Protein AF-A0A2H6N4G2-F1 (afdb_monomer)

Radius of gyration: 32.12 Å; Cα contacts (8 Å, |Δi|>4): 106; chains: 1; bounding box: 73×38×95 Å

Secondary structure (DSSP, 8-state):
---------------PPP-------PPPTT-----HHHHHHHHHHHH--EEEEEEEEHHHHHHHHHHHHHHTT-SSPPPHHHHHHHHHHH-TT-EEEEEE-TTTTT-EEEEEEEE-

Solvent-accessible surface area (backbone atoms only — not comparable to full-atom values): 7457 Å² total; per-residue (Å²): 134,89,84,89,86,80,91,87,78,90,83,91,74,86,81,78,85,76,83,80,71,83,79,78,75,72,78,74,94,76,75,76,75,73,52,50,63,62,51,50,38,51,51,46,64,74,71,37,46,84,30,82,91,35,62,39,48,49,65,58,57,50,50,54,50,52,53,50,36,61,77,66,70,51,79,69,74,66,51,72,72,55,47,52,53,31,47,50,69,74,45,71,82,49,47,79,43,81,44,70,36,85,86,54,88,68,46,65,46,51,27,36,31,28,28,80

Structure (mmCIF, N/CA/C/O backbone):
data_AF-A0A2H6N4G2-F1
#
_entry.id   AF-A0A2H6N4G2-F1
#
loop_
_atom_site.group_PDB
_atom_site.id
_atom_site.type_symbol
_atom_site.label_atom_id
_atom_site.label_alt_id
_atom_site.label_comp_id
_atom_site.label_asym_id
_atom_site.label_entity_id
_atom_site.label_seq_id
_atom_site.pdbx_PDB_ins_code
_atom_site.Cartn_x
_atom_site.Cartn_y
_atom_site.Cartn_z
_atom_site.occupancy
_atom_site.B_iso_or_equiv
_atom_site.auth_seq_id
_atom_site.auth_comp_id
_atom_site.auth_asym_id
_atom_site.auth_atom_id
_atom_site.pdbx_PDB_model_num
ATOM 1 N N . PRO A 1 1 ? 63.166 10.841 -75.884 1.00 44.34 1 PRO A N 1
ATOM 2 C CA . PRO A 1 1 ? 63.626 9.524 -75.384 1.00 44.34 1 PRO A CA 1
ATOM 3 C C . PRO A 1 1 ? 62.623 8.957 -74.364 1.00 44.34 1 PRO A C 1
ATOM 5 O O . PRO A 1 1 ? 62.476 9.539 -73.302 1.00 44.34 1 PRO A O 1
ATOM 8 N N . GLN A 1 2 ? 61.873 7.937 -74.812 1.00 43.84 2 GLN A N 1
ATOM 9 C CA . GLN A 1 2 ? 61.383 6.713 -74.132 1.00 43.84 2 GLN A CA 1
ATOM 10 C C . GLN A 1 2 ? 61.096 6.774 -72.606 1.00 43.84 2 GLN A C 1
ATOM 12 O O . GLN A 1 2 ? 61.909 7.281 -71.854 1.00 43.84 2 GLN A O 1
ATOM 17 N N . ALA A 1 3 ? 60.020 6.219 -72.045 1.00 52.88 3 ALA A N 1
ATOM 18 C CA . ALA A 1 3 ? 59.122 5.167 -72.509 1.00 52.88 3 ALA A CA 1
ATOM 19 C C . ALA A 1 3 ? 57.755 5.255 -71.802 1.00 52.8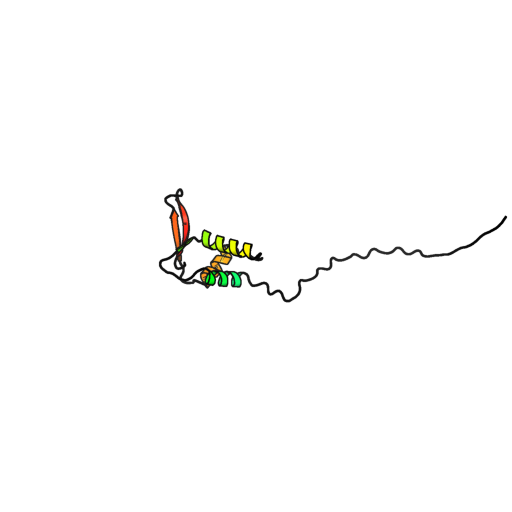8 3 ALA A C 1
ATOM 21 O O . ALA A 1 3 ? 57.609 5.852 -70.739 1.00 52.88 3 ALA A O 1
ATOM 22 N N . VAL A 1 4 ? 56.776 4.643 -72.459 1.00 62.41 4 VAL A N 1
ATOM 23 C CA . VAL A 1 4 ? 55.395 4.400 -72.033 1.00 62.41 4 VAL A CA 1
ATOM 24 C C . VAL A 1 4 ? 55.344 3.193 -71.096 1.00 62.41 4 VAL A C 1
ATOM 26 O O . VAL A 1 4 ? 56.184 2.321 -71.251 1.00 62.41 4 VAL A O 1
ATOM 29 N N . GLU A 1 5 ? 54.342 3.120 -70.219 1.00 53.16 5 GLU A N 1
ATOM 30 C CA . GLU A 1 5 ? 53.694 1.916 -69.647 1.00 53.16 5 GLU A CA 1
ATOM 31 C C . GLU A 1 5 ? 52.706 2.443 -68.578 1.00 53.16 5 GLU A C 1
ATOM 33 O O . GLU A 1 5 ? 53.028 3.380 -67.861 1.00 53.16 5 GLU A O 1
ATOM 38 N N . GLN A 1 6 ? 51.473 1.992 -68.379 1.00 45.28 6 GLN A N 1
ATOM 39 C CA . GLN A 1 6 ? 50.639 0.986 -69.012 1.00 45.28 6 GLN A CA 1
ATOM 40 C C . GLN A 1 6 ? 49.221 1.182 -68.440 1.00 45.28 6 GLN A C 1
ATOM 42 O O . GLN A 1 6 ? 49.038 1.626 -67.308 1.00 45.28 6 GLN A O 1
ATOM 47 N N . VAL A 1 7 ? 48.214 0.876 -69.251 1.00 48.59 7 VAL A N 1
ATOM 48 C CA . VAL A 1 7 ? 46.787 0.956 -68.923 1.00 48.59 7 VAL A CA 1
ATOM 49 C C . VAL A 1 7 ? 46.394 -0.069 -67.852 1.00 48.59 7 VAL A C 1
ATOM 51 O O . VAL A 1 7 ? 46.883 -1.196 -67.863 1.00 48.59 7 VAL A O 1
ATOM 54 N N . SER A 1 8 ? 45.439 0.270 -66.986 1.00 38.69 8 SER A N 1
ATOM 55 C CA . SER A 1 8 ? 44.487 -0.709 -66.454 1.00 38.69 8 SER A CA 1
ATOM 56 C C . SER A 1 8 ? 43.169 -0.030 -66.113 1.00 38.69 8 SER A C 1
ATOM 58 O O . SER A 1 8 ? 43.091 1.108 -65.662 1.00 38.69 8 SER A O 1
ATOM 60 N N . SER A 1 9 ? 42.132 -0.754 -66.469 1.00 41.75 9 SER A N 1
ATOM 61 C CA . SER A 1 9 ? 40.825 -0.311 -66.895 1.00 41.75 9 SER A CA 1
ATOM 62 C C . SER A 1 9 ? 39.761 -0.584 -65.836 1.00 41.75 9 SER A C 1
ATOM 64 O O . SER A 1 9 ? 39.836 -1.580 -65.132 1.00 41.75 9 SER A O 1
ATOM 66 N N . GLN A 1 10 ? 38.713 0.246 -65.870 1.00 44.78 10 GLN A N 1
ATOM 67 C CA . GLN A 1 10 ? 37.311 -0.143 -65.680 1.00 44.78 10 GLN A CA 1
ATOM 68 C C . GLN A 1 10 ? 36.855 -0.593 -64.278 1.00 44.78 10 GLN A C 1
ATOM 70 O O . GLN A 1 10 ? 37.234 -1.633 -63.760 1.00 44.78 10 GLN A O 1
ATOM 75 N N . GLY A 1 11 ? 35.893 0.155 -63.729 1.00 41.78 11 GLY A N 1
ATOM 76 C CA . GLY A 1 11 ? 35.117 -0.278 -62.568 1.00 41.78 11 GLY A CA 1
ATOM 77 C C . GLY A 1 11 ? 34.181 0.797 -62.028 1.00 41.78 11 GLY A C 1
ATOM 78 O O . GLY A 1 11 ? 34.328 1.231 -60.894 1.00 41.78 11 GLY A O 1
ATOM 79 N N . HIS A 1 12 ? 33.234 1.261 -62.845 1.00 44.03 12 HIS A N 1
ATOM 80 C CA . HIS A 1 12 ? 32.133 2.101 -62.376 1.00 44.03 12 HIS A CA 1
ATOM 81 C C . HIS A 1 12 ? 31.083 1.197 -61.709 1.00 44.03 12 HIS A C 1
ATOM 83 O O . HIS A 1 12 ? 30.502 0.350 -62.384 1.00 44.03 12 HIS A O 1
ATOM 89 N N . ALA A 1 13 ? 30.817 1.388 -60.416 1.00 47.75 13 ALA A N 1
ATOM 90 C CA . ALA A 1 13 ? 29.545 1.024 -59.790 1.00 47.75 13 ALA A CA 1
ATOM 91 C C . ALA A 1 13 ? 29.326 1.885 -58.529 1.00 47.75 13 ALA A C 1
ATOM 93 O O . ALA A 1 13 ? 30.172 1.865 -57.633 1.00 47.75 13 ALA A O 1
ATOM 94 N N . PRO A 1 14 ? 28.224 2.649 -58.426 1.00 45.75 14 PRO A N 1
ATOM 95 C CA . PRO A 1 14 ? 27.869 3.332 -57.190 1.00 45.75 14 PRO A CA 1
ATOM 96 C C . PRO A 1 14 ? 27.327 2.308 -56.185 1.00 45.75 14 PRO A C 1
ATOM 98 O O . PRO A 1 14 ? 26.324 1.640 -56.434 1.00 45.75 14 PRO A O 1
ATOM 101 N N . ALA A 1 15 ? 27.991 2.176 -55.038 1.00 49.22 15 ALA A N 1
ATOM 102 C CA . ALA A 1 15 ? 27.479 1.395 -53.921 1.00 49.22 15 ALA A CA 1
ATOM 103 C C . ALA A 1 15 ? 26.302 2.146 -53.276 1.00 49.22 15 ALA A C 1
ATOM 105 O O . ALA A 1 15 ? 26.471 3.197 -52.660 1.00 49.22 15 ALA A O 1
ATOM 106 N N . THR A 1 16 ? 25.097 1.606 -53.431 1.00 51.84 16 THR A N 1
ATOM 107 C CA . THR A 1 16 ? 23.901 2.000 -52.677 1.00 51.84 16 THR A CA 1
ATOM 108 C C . THR A 1 16 ? 24.134 1.852 -51.168 1.00 51.84 16 THR A C 1
ATOM 110 O O . THR A 1 16 ? 24.548 0.775 -50.732 1.00 51.84 16 THR A O 1
ATOM 113 N N . PRO A 1 17 ? 23.824 2.866 -50.338 1.00 50.41 17 PRO A N 1
ATOM 114 C CA . PRO A 1 17 ? 23.825 2.706 -48.891 1.00 50.41 17 PRO A CA 1
ATOM 115 C C . PRO A 1 17 ? 22.608 1.873 -48.465 1.00 50.41 17 PRO A C 1
ATOM 117 O O . PRO A 1 17 ? 21.461 2.262 -48.678 1.00 50.41 17 PRO A O 1
ATOM 120 N N . ALA A 1 18 ? 22.852 0.709 -47.865 1.00 59.75 18 ALA A N 1
ATOM 121 C CA . ALA A 1 18 ? 21.802 -0.085 -47.238 1.00 59.75 18 ALA A CA 1
ATOM 122 C C . ALA A 1 18 ? 21.315 0.610 -45.948 1.00 59.75 18 ALA A C 1
ATOM 124 O O . ALA A 1 18 ? 22.147 1.011 -45.126 1.00 59.75 18 ALA A O 1
ATOM 125 N N . PRO A 1 19 ? 19.996 0.732 -45.712 1.00 52.94 19 PRO A N 1
ATOM 126 C CA . PRO A 1 19 ? 19.482 1.224 -44.443 1.00 52.94 19 PRO A CA 1
ATOM 127 C C . PRO A 1 19 ? 19.734 0.168 -43.362 1.00 52.94 19 PRO A C 1
ATOM 129 O O . PRO A 1 19 ? 19.144 -0.911 -43.363 1.00 52.94 19 PRO A O 1
ATOM 132 N N . ARG A 1 20 ? 20.631 0.473 -42.420 1.00 59.84 20 ARG A N 1
ATOM 133 C CA . ARG A 1 20 ? 20.774 -0.301 -41.183 1.00 59.84 20 ARG A CA 1
ATOM 134 C C . ARG A 1 20 ? 19.533 -0.057 -40.327 1.00 59.84 20 ARG A C 1
ATOM 136 O O . ARG A 1 20 ? 19.457 0.939 -39.615 1.00 59.84 20 ARG A O 1
ATOM 143 N N . ALA A 1 21 ? 18.553 -0.950 -40.426 1.00 54.59 21 ALA A N 1
ATOM 144 C CA . ALA A 1 21 ? 17.455 -1.003 -39.472 1.00 54.59 21 ALA A CA 1
ATOM 145 C C . ALA A 1 21 ? 18.031 -1.228 -38.058 1.00 54.59 21 ALA A C 1
ATOM 147 O O . ALA A 1 21 ? 18.933 -2.061 -37.905 1.00 54.59 21 ALA A O 1
ATOM 148 N N . PRO A 1 22 ? 17.557 -0.510 -37.025 1.00 51.03 22 PRO A N 1
ATOM 149 C CA . PRO A 1 22 ? 17.980 -0.768 -35.660 1.00 51.03 22 PRO A CA 1
ATOM 150 C C . PRO A 1 22 ? 17.531 -2.182 -35.284 1.00 51.03 22 PRO A C 1
ATOM 152 O O . PRO A 1 22 ? 16.340 -2.491 -35.262 1.00 51.03 22 PRO A O 1
ATOM 155 N N . GLN A 1 23 ? 18.501 -3.061 -35.039 1.00 53.41 23 GLN A N 1
ATOM 156 C CA . GLN A 1 23 ? 18.253 -4.408 -34.548 1.00 53.41 23 GLN A CA 1
ATOM 157 C C . GLN A 1 23 ? 17.735 -4.283 -33.114 1.00 53.41 23 GLN A C 1
ATOM 159 O O . GLN A 1 23 ? 18.507 -4.139 -32.169 1.00 53.41 23 GLN A O 1
ATOM 164 N N . HIS A 1 24 ? 16.413 -4.271 -32.963 1.00 51.38 24 HIS A N 1
ATOM 165 C CA . HIS A 1 24 ? 15.753 -4.356 -31.671 1.00 51.38 24 HIS A CA 1
ATOM 166 C C . HIS A 1 24 ? 15.978 -5.775 -31.141 1.00 51.38 24 HIS A C 1
ATOM 168 O O . HIS A 1 24 ? 15.254 -6.710 -31.478 1.00 51.38 24 HIS A O 1
ATOM 174 N N . VAL A 1 25 ? 17.060 -5.955 -30.384 1.00 56.59 25 VAL 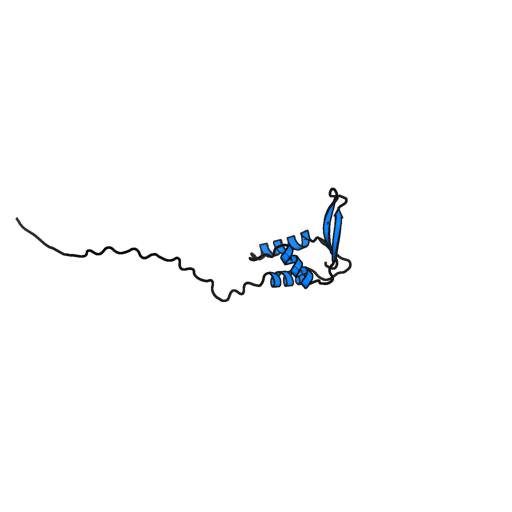A N 1
ATOM 175 C CA . VAL A 1 25 ? 17.304 -7.164 -29.598 1.00 56.59 25 VAL A CA 1
ATOM 176 C C . VAL A 1 25 ? 16.175 -7.280 -28.579 1.00 56.59 25 VAL A C 1
ATOM 178 O O . VAL A 1 25 ? 16.155 -6.576 -27.574 1.00 56.59 25 VAL A O 1
ATOM 181 N N . ALA A 1 26 ? 15.191 -8.129 -28.877 1.00 58.53 26 ALA A N 1
ATOM 182 C CA . ALA A 1 26 ? 14.173 -8.505 -27.910 1.00 58.53 26 ALA A CA 1
ATOM 183 C C . ALA A 1 26 ? 14.875 -9.104 -26.675 1.00 58.53 26 ALA A C 1
ATOM 185 O O . ALA A 1 26 ? 15.789 -9.920 -26.843 1.00 58.53 26 ALA A O 1
ATOM 186 N N . PRO A 1 27 ? 14.506 -8.693 -25.448 1.00 51.78 27 PRO A N 1
ATOM 187 C CA . PRO A 1 27 ? 15.127 -9.223 -24.243 1.00 51.78 27 PRO A CA 1
ATOM 188 C C . PRO A 1 27 ? 14.924 -10.749 -24.160 1.00 51.78 27 PRO A C 1
ATOM 190 O O . PRO A 1 27 ? 13.895 -11.259 -24.614 1.00 51.78 27 PRO A O 1
ATOM 193 N N . PRO A 1 28 ? 15.905 -11.497 -23.621 1.00 52.50 28 PRO A N 1
ATOM 194 C CA . PRO A 1 28 ? 15.878 -12.955 -23.600 1.00 52.50 28 PRO A CA 1
ATOM 195 C C . PRO A 1 28 ? 14.641 -13.489 -22.852 1.00 52.50 28 PRO A C 1
ATOM 197 O O . PRO A 1 28 ? 14.311 -12.985 -21.774 1.00 52.50 28 PRO A O 1
ATOM 200 N N . PRO A 1 29 ? 13.966 -14.527 -23.380 1.00 56.62 29 PRO A N 1
ATOM 201 C CA . PRO A 1 29 ? 12.811 -15.128 -22.730 1.00 56.62 29 PRO A CA 1
ATOM 202 C C . PRO A 1 29 ? 13.303 -15.927 -21.520 1.00 56.62 29 PRO A C 1
ATOM 204 O O . PRO A 1 29 ? 13.881 -17.001 -21.666 1.00 56.62 29 PRO A O 1
ATOM 207 N N . GLY A 1 30 ? 13.130 -15.383 -20.316 1.00 52.66 30 GLY A N 1
ATOM 208 C CA . GLY A 1 30 ? 13.542 -16.075 -19.092 1.00 52.66 30 GLY A CA 1
ATOM 209 C C . GLY A 1 30 ? 13.719 -15.204 -17.857 1.00 52.66 30 GLY A C 1
ATOM 210 O O . GLY A 1 30 ? 13.756 -15.749 -16.755 1.00 52.66 30 GLY A O 1
ATOM 211 N N . ILE A 1 31 ? 13.774 -13.872 -17.986 1.00 52.44 31 ILE A N 1
ATOM 212 C CA . ILE A 1 31 ? 13.613 -13.019 -16.809 1.00 52.44 31 ILE A CA 1
ATOM 213 C C . ILE A 1 31 ? 12.122 -13.015 -16.480 1.00 52.44 31 ILE A C 1
ATOM 215 O O . ILE A 1 31 ? 11.311 -12.349 -17.116 1.00 52.44 31 ILE A O 1
ATOM 219 N N . VAL A 1 32 ? 11.723 -13.880 -15.550 1.00 55.72 32 VAL A N 1
ATOM 220 C CA . VAL A 1 32 ? 10.418 -13.748 -14.912 1.00 55.72 32 VAL A CA 1
ATOM 221 C C . VAL A 1 32 ? 10.448 -12.404 -14.203 1.00 55.72 32 VAL A C 1
ATOM 223 O O . VAL A 1 32 ? 10.994 -12.280 -13.107 1.00 55.72 32 VAL A O 1
ATOM 226 N N . GLU A 1 33 ? 9.930 -11.372 -14.869 1.00 64.56 33 GLU A N 1
ATOM 227 C CA . GLU A 1 33 ? 9.559 -10.131 -14.213 1.00 64.56 33 GLU A CA 1
ATOM 228 C C . GLU A 1 33 ? 8.637 -10.543 -13.071 1.00 64.56 33 GLU A C 1
ATOM 230 O O . GLU A 1 33 ? 7.517 -11.008 -13.281 1.00 64.56 33 GLU A O 1
ATOM 235 N N . ILE A 1 34 ? 9.170 -10.513 -11.849 1.00 71.12 34 ILE A N 1
ATOM 236 C CA . ILE A 1 34 ? 8.386 -10.826 -10.663 1.00 71.12 34 ILE A CA 1
ATOM 237 C C . ILE A 1 34 ? 7.210 -9.867 -10.705 1.00 71.12 34 ILE A C 1
ATOM 239 O O . ILE A 1 34 ? 7.425 -8.656 -10.680 1.00 71.12 34 ILE A O 1
ATOM 243 N N . ASP A 1 35 ? 5.998 -10.408 -10.756 1.00 88.44 35 ASP A N 1
ATOM 244 C CA . ASP A 1 35 ? 4.791 -9.602 -10.730 1.00 88.44 35 ASP A CA 1
ATOM 245 C C . ASP A 1 35 ? 4.826 -8.651 -9.523 1.00 88.44 35 ASP A C 1
ATOM 247 O O . ASP A 1 35 ? 5.085 -9.053 -8.381 1.00 88.44 35 ASP A O 1
ATOM 251 N N . SER A 1 36 ? 4.637 -7.362 -9.788 1.00 91.94 36 SER A N 1
ATOM 252 C CA . SER A 1 36 ? 4.780 -6.327 -8.769 1.00 91.94 36 SER A CA 1
ATOM 253 C C . SER A 1 36 ? 3.748 -6.454 -7.656 1.00 91.94 36 SER A C 1
ATOM 255 O O . SER A 1 36 ? 4.073 -6.149 -6.505 1.00 91.94 36 SER A O 1
ATOM 257 N N . GLU A 1 37 ? 2.551 -6.963 -7.965 1.00 94.19 37 GLU A N 1
ATOM 258 C CA . GLU A 1 37 ? 1.519 -7.268 -6.969 1.00 94.19 37 GLU A CA 1
ATOM 259 C C . GLU A 1 37 ? 1.948 -8.445 -6.082 1.00 94.19 37 GLU A C 1
ATOM 261 O O . GLU A 1 37 ? 1.920 -8.319 -4.855 1.00 94.19 37 GLU A O 1
ATOM 266 N N . LYS A 1 38 ? 2.461 -9.542 -6.653 1.00 94.12 38 LYS A N 1
ATOM 267 C CA . LYS A 1 38 ? 3.017 -10.673 -5.888 1.00 94.12 38 LYS A CA 1
ATOM 268 C C . LYS A 1 38 ? 4.176 -10.265 -4.991 1.00 94.12 38 LYS A C 1
ATOM 270 O O . LYS A 1 38 ? 4.272 -10.763 -3.868 1.00 94.12 38 LYS A O 1
ATOM 275 N N . PHE A 1 39 ? 5.061 -9.390 -5.463 1.00 95.19 39 PHE A N 1
ATOM 276 C CA . PHE A 1 39 ? 6.137 -8.865 -4.626 1.00 95.19 39 PHE A CA 1
ATOM 277 C C . PHE A 1 39 ? 5.580 -8.050 -3.456 1.00 95.19 39 PHE A C 1
ATOM 279 O O . PHE A 1 39 ? 5.931 -8.322 -2.312 1.00 95.19 39 PHE A O 1
ATOM 286 N N . ALA A 1 40 ? 4.686 -7.092 -3.720 1.00 96.75 40 ALA A N 1
ATOM 287 C CA . ALA A 1 40 ? 4.110 -6.252 -2.671 1.00 96.75 40 ALA A CA 1
ATOM 288 C C . ALA A 1 40 ? 3.327 -7.074 -1.633 1.00 96.75 40 ALA A C 1
ATOM 290 O O . ALA A 1 40 ? 3.458 -6.838 -0.435 1.00 96.75 40 ALA A O 1
ATOM 291 N N . CYS A 1 41 ? 2.572 -8.082 -2.077 1.00 97.00 41 CYS A N 1
ATOM 292 C CA . CYS A 1 41 ? 1.860 -9.020 -1.209 1.00 97.00 41 CYS A CA 1
ATOM 293 C C . CYS A 1 41 ? 2.802 -9.793 -0.273 1.00 97.00 41 CYS A C 1
ATOM 295 O O . CYS A 1 41 ? 2.527 -9.934 0.919 1.00 97.00 41 CYS A O 1
ATOM 297 N N . GLN A 1 42 ? 3.920 -10.296 -0.799 1.00 96.00 42 GLN A N 1
ATOM 298 C CA . GLN A 1 42 ? 4.915 -11.000 0.014 1.00 96.00 42 GLN A CA 1
ATOM 299 C C . GLN A 1 42 ? 5.632 -10.049 0.970 1.00 96.00 42 GLN A C 1
ATOM 301 O O . GLN A 1 42 ? 5.801 -10.374 2.141 1.00 96.00 42 GLN A O 1
ATOM 306 N N . TRP A 1 43 ? 5.998 -8.859 0.492 1.00 97.12 43 TRP A N 1
ATOM 307 C CA . TRP A 1 43 ? 6.639 -7.838 1.314 1.00 97.12 43 TRP A CA 1
ATOM 308 C C . TRP A 1 43 ? 5.762 -7.449 2.511 1.00 97.12 43 TRP A C 1
ATOM 310 O O . TRP A 1 43 ? 6.265 -7.400 3.629 1.00 97.12 43 TRP A O 1
ATOM 320 N N . LEU A 1 44 ? 4.454 -7.266 2.291 1.00 97.75 44 LEU A N 1
ATOM 321 C CA . LEU A 1 44 ? 3.473 -6.964 3.336 1.00 97.75 44 LEU A CA 1
ATOM 322 C C . LEU A 1 44 ? 3.394 -8.053 4.411 1.00 97.75 44 LEU A C 1
ATOM 324 O O . LEU A 1 44 ? 3.456 -7.722 5.587 1.00 97.75 44 LEU A O 1
ATOM 328 N N . ASN A 1 45 ? 3.301 -9.329 4.021 1.00 96.38 45 ASN A N 1
ATOM 329 C CA . ASN A 1 45 ? 3.300 -10.449 4.976 1.00 96.38 45 ASN A CA 1
ATOM 330 C C . ASN A 1 45 ? 4.612 -10.573 5.758 1.00 96.38 45 ASN A C 1
ATOM 332 O O . ASN A 1 45 ? 4.617 -11.086 6.869 1.00 96.38 45 ASN A O 1
ATOM 336 N N . ALA A 1 46 ? 5.733 -10.176 5.153 1.00 97.00 46 ALA A N 1
ATOM 337 C CA . ALA A 1 46 ? 7.041 -10.262 5.790 1.00 97.00 46 ALA A CA 1
ATOM 338 C C . ALA A 1 46 ? 7.320 -9.091 6.745 1.00 97.00 46 ALA A C 1
ATOM 340 O O . ALA A 1 46 ? 8.110 -9.252 7.669 1.00 97.00 46 ALA A O 1
ATOM 341 N N . HIS A 1 47 ? 6.717 -7.921 6.501 1.00 96.38 47 HIS A N 1
ATOM 342 C CA . HIS A 1 47 ? 6.941 -6.710 7.301 1.00 96.38 47 HIS A CA 1
ATOM 343 C C . HIS A 1 47 ? 5.878 -6.474 8.364 1.00 96.38 47 HIS A C 1
ATOM 345 O O . HIS A 1 47 ? 6.183 -5.831 9.361 1.00 96.38 47 HIS A O 1
ATOM 351 N N . PHE A 1 48 ? 4.659 -6.964 8.150 1.00 96.50 48 PHE A N 1
ATOM 352 C CA . PHE A 1 48 ? 3.539 -6.727 9.047 1.00 96.50 48 PHE A CA 1
ATOM 353 C C . PHE A 1 48 ? 2.860 -8.031 9.431 1.00 96.50 48 PHE A C 1
ATOM 355 O O . PHE A 1 48 ? 2.797 -8.986 8.654 1.00 96.50 48 PHE A O 1
ATOM 362 N N . GLU A 1 49 ? 2.271 -8.033 10.615 1.00 95.19 49 GLU A N 1
ATOM 363 C CA . GLU A 1 49 ? 1.437 -9.125 11.111 1.00 95.19 49 GLU A CA 1
ATOM 364 C C . GLU A 1 49 ? 0.096 -8.593 11.628 1.00 95.19 49 GLU A C 1
ATOM 366 O O . GLU A 1 49 ? -0.052 -7.409 11.936 1.00 95.19 49 GLU A O 1
ATOM 371 N N . VAL A 1 50 ? -0.907 -9.470 11.726 1.00 93.94 50 VAL A N 1
ATOM 372 C CA . VAL A 1 50 ? -2.234 -9.089 12.230 1.00 93.94 50 VAL A CA 1
ATOM 373 C C . VAL A 1 50 ? -2.160 -8.819 13.730 1.00 93.94 50 VAL A C 1
ATOM 375 O O . VAL A 1 50 ? -1.802 -9.697 14.514 1.00 93.94 50 VAL A O 1
ATOM 378 N N . ASN A 1 51 ? -2.561 -7.618 14.140 1.00 93.25 51 ASN A N 1
ATOM 379 C CA . ASN A 1 51 ? -2.670 -7.249 15.546 1.00 93.25 51 ASN A CA 1
ATOM 380 C C . ASN A 1 51 ? -3.795 -6.229 15.762 1.00 93.25 51 ASN A C 1
ATOM 382 O O . ASN A 1 51 ? -3.698 -5.085 15.323 1.00 93.25 51 ASN A O 1
ATOM 386 N N . SER A 1 52 ? -4.857 -6.651 16.450 1.00 88.50 52 SER A N 1
ATOM 387 C CA . SER A 1 52 ? -6.086 -5.867 16.641 1.00 88.50 52 SER A CA 1
ATOM 388 C C . SER A 1 52 ? -5.904 -4.600 17.478 1.00 88.50 52 SER A C 1
ATOM 390 O O . SER A 1 52 ? -6.668 -3.652 17.313 1.00 88.50 52 SER A O 1
ATOM 392 N N . ASP A 1 53 ? -4.901 -4.574 18.354 1.00 90.69 53 ASP A N 1
ATOM 393 C CA . ASP A 1 53 ? -4.645 -3.468 19.280 1.00 90.69 53 ASP A CA 1
ATOM 394 C C . ASP A 1 53 ? -3.683 -2.423 18.695 1.00 90.69 53 ASP A C 1
ATOM 396 O O . ASP A 1 53 ? -3.541 -1.323 19.232 1.00 90.69 53 ASP A O 1
ATOM 400 N N . CYS A 1 54 ? -3.030 -2.749 17.576 1.00 94.12 54 CYS A N 1
ATOM 401 C CA . CYS A 1 54 ? -2.042 -1.898 16.931 1.00 94.12 54 CYS A CA 1
ATOM 402 C C . CYS A 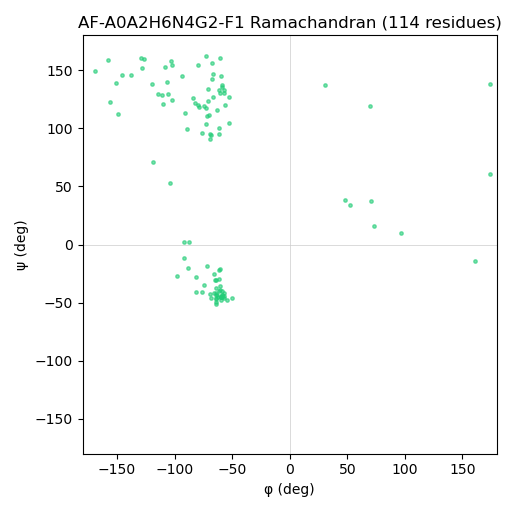1 54 ? -2.597 -1.188 15.693 1.00 94.12 54 CYS A C 1
ATOM 404 O O . CYS A 1 54 ? -3.576 -1.597 15.054 1.00 94.12 54 CYS A O 1
ATOM 406 N N . SER A 1 55 ? -1.934 -0.087 15.341 1.00 94.38 55 SER A N 1
ATOM 407 C CA . SER A 1 55 ? -2.171 0.600 14.079 1.00 94.38 55 SER A CA 1
ATOM 408 C C . SER A 1 55 ? -0.885 1.198 13.534 1.00 94.38 55 SER A C 1
ATOM 410 O O . SER A 1 55 ? -0.065 1.700 14.302 1.00 94.38 55 SER A O 1
ATOM 412 N N . VAL A 1 56 ? -0.752 1.205 12.213 1.00 95.19 56 VAL A N 1
ATOM 413 C CA . VAL A 1 56 ? 0.402 1.769 11.506 1.00 95.19 56 VAL A CA 1
ATOM 414 C C . VAL A 1 56 ? -0.070 2.889 10.589 1.00 95.19 56 VAL A C 1
ATOM 416 O O . VAL A 1 56 ? -1.102 2.768 9.926 1.00 95.19 56 VAL A O 1
ATOM 419 N N . SER A 1 57 ? 0.670 3.997 10.526 1.00 94.88 57 SER A N 1
ATOM 420 C CA . SER A 1 57 ? 0.352 5.080 9.593 1.00 94.88 57 SER A CA 1
ATOM 421 C C . SER A 1 57 ? 0.430 4.582 8.152 1.00 94.88 57 SER A C 1
ATOM 423 O O . SER A 1 57 ? 1.401 3.955 7.726 1.00 94.88 57 SER A O 1
ATOM 425 N N . ARG A 1 58 ? -0.600 4.911 7.372 1.00 94.25 58 ARG A N 1
ATOM 426 C CA . ARG A 1 58 ? -0.679 4.594 5.948 1.00 94.25 58 ARG A CA 1
ATOM 427 C C . ARG A 1 58 ? 0.520 5.179 5.191 1.00 94.25 58 ARG A C 1
ATOM 429 O O . ARG A 1 58 ? 1.084 4.510 4.334 1.00 94.25 58 ARG A O 1
ATOM 436 N N . ALA A 1 59 ? 0.912 6.412 5.517 1.00 94.50 59 ALA A N 1
ATOM 437 C CA . ALA A 1 59 ? 2.048 7.071 4.877 1.00 94.50 59 ALA A CA 1
ATOM 438 C C . ALA A 1 59 ? 3.362 6.331 5.168 1.00 94.50 59 ALA A C 1
ATOM 440 O O . ALA A 1 59 ? 4.067 5.980 4.228 1.00 94.50 59 ALA A O 1
ATOM 441 N N . GLU A 1 60 ? 3.624 6.017 6.438 1.00 95.19 60 GLU A N 1
ATOM 442 C CA . GLU A 1 60 ? 4.837 5.308 6.870 1.00 95.19 60 GLU A CA 1
ATOM 443 C C . GLU A 1 60 ? 4.954 3.935 6.211 1.00 95.19 60 GLU A C 1
ATOM 445 O O . GLU A 1 60 ? 5.990 3.594 5.646 1.00 95.19 60 GLU A O 1
ATOM 450 N N . MET A 1 61 ? 3.856 3.178 6.184 1.00 96.69 61 MET A N 1
ATOM 451 C CA . MET A 1 61 ? 3.825 1.857 5.561 1.00 96.69 61 MET A CA 1
ATOM 452 C C . MET A 1 61 ? 4.231 1.896 4.080 1.00 96.69 61 MET A C 1
ATOM 454 O O . MET A 1 61 ? 5.007 1.057 3.621 1.00 96.69 61 MET A O 1
ATOM 458 N N . TYR A 1 62 ? 3.718 2.865 3.317 1.00 97.69 62 TYR A N 1
ATOM 459 C CA . TYR A 1 62 ? 4.075 2.990 1.903 1.00 97.69 62 TYR A CA 1
ATOM 460 C C . TYR A 1 62 ? 5.483 3.561 1.709 1.00 97.69 62 TYR A C 1
ATOM 462 O O . TYR A 1 62 ? 6.186 3.122 0.800 1.00 97.69 62 TYR A O 1
ATOM 470 N N . SER A 1 63 ? 5.932 4.473 2.571 1.00 97.56 63 SER A N 1
ATOM 471 C CA . SER A 1 63 ? 7.315 4.965 2.569 1.00 97.56 63 SER A CA 1
ATOM 472 C C . SER A 1 63 ? 8.326 3.832 2.775 1.00 97.56 63 SER A C 1
ATOM 474 O O . SER A 1 63 ? 9.293 3.739 2.018 1.00 97.56 63 SER A O 1
ATOM 476 N N . GLU A 1 64 ? 8.071 2.913 3.709 1.00 97.62 64 GLU A N 1
ATOM 477 C CA . GLU A 1 64 ? 8.931 1.743 3.938 1.00 97.62 64 GLU A CA 1
ATOM 478 C C . GLU A 1 64 ? 8.961 0.788 2.733 1.00 97.62 64 GLU A C 1
ATOM 480 O O . GLU A 1 64 ? 10.021 0.270 2.352 1.00 97.62 64 GLU A O 1
ATOM 485 N N . TYR A 1 65 ? 7.825 0.618 2.051 1.00 97.81 65 TYR A N 1
ATOM 486 C CA . TYR A 1 65 ? 7.767 -0.127 0.793 1.00 97.81 65 TYR A CA 1
ATOM 487 C C . TYR A 1 65 ? 8.622 0.530 -0.304 1.00 97.81 65 TYR A C 1
ATOM 489 O O . TYR A 1 65 ? 9.401 -0.156 -0.975 1.00 97.81 65 TYR A O 1
ATOM 497 N N . LEU A 1 66 ? 8.537 1.857 -0.468 1.00 97.25 66 LEU A N 1
ATOM 498 C CA . LEU A 1 66 ? 9.355 2.603 -1.434 1.00 97.25 66 LEU A CA 1
ATOM 499 C C . LEU A 1 66 ? 10.851 2.526 -1.104 1.00 97.25 66 LEU A C 1
ATOM 501 O O . LEU A 1 66 ? 11.676 2.328 -2.004 1.00 97.25 66 LEU A O 1
ATOM 505 N N . SER A 1 67 ? 11.196 2.633 0.180 1.00 98.06 67 SER A N 1
ATOM 506 C CA . SER A 1 67 ? 12.563 2.480 0.687 1.00 98.06 67 SER A CA 1
ATOM 507 C C . SER A 1 67 ? 13.120 1.099 0.338 1.00 98.0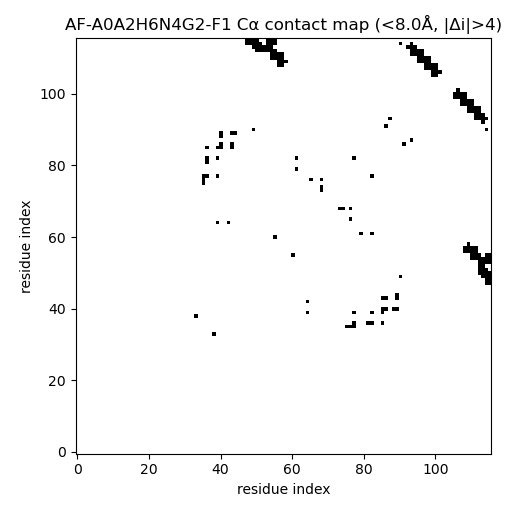6 67 SER A C 1
ATOM 509 O O . SER A 1 67 ? 14.219 0.984 -0.213 1.00 98.06 67 SER A O 1
ATOM 511 N N . THR A 1 68 ? 12.329 0.042 0.542 1.00 97.25 68 THR A N 1
ATOM 512 C CA . THR A 1 68 ? 12.716 -1.323 0.163 1.00 97.25 68 THR A CA 1
ATOM 513 C C . THR A 1 68 ? 12.887 -1.476 -1.349 1.00 97.25 68 THR A C 1
ATOM 51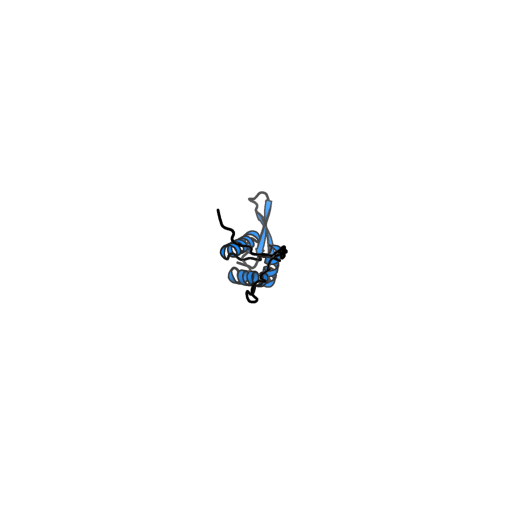5 O O . THR A 1 68 ? 13.894 -2.027 -1.797 1.00 97.25 68 THR A O 1
ATOM 518 N N . CYS A 1 69 ? 11.953 -0.963 -2.156 1.00 95.81 69 CYS A N 1
ATOM 519 C CA . CYS A 1 69 ? 12.061 -1.032 -3.617 1.00 95.81 69 CYS A CA 1
ATOM 520 C C . CYS A 1 69 ? 13.317 -0.320 -4.136 1.00 95.81 69 CYS A C 1
ATOM 522 O O . CYS A 1 69 ? 13.988 -0.836 -5.031 1.00 95.81 69 CYS A O 1
ATOM 524 N N . SER A 1 70 ? 13.663 0.822 -3.536 1.00 96.50 70 SER A N 1
ATOM 525 C CA . SER A 1 70 ? 14.875 1.578 -3.865 1.00 96.50 70 SER A CA 1
ATOM 526 C C . SER A 1 70 ? 16.141 0.784 -3.534 1.00 96.50 70 SER A C 1
ATOM 528 O O . SER A 1 70 ? 17.023 0.663 -4.381 1.00 96.50 70 SER A O 1
ATOM 530 N N . LYS A 1 71 ? 16.210 0.175 -2.339 1.00 96.31 71 LYS A N 1
ATOM 531 C CA . LYS A 1 71 ? 17.347 -0.668 -1.914 1.00 96.31 71 LYS A CA 1
ATOM 532 C C . LYS A 1 71 ? 17.563 -1.874 -2.830 1.00 96.31 71 LYS A C 1
ATOM 534 O O . LYS A 1 71 ? 18.700 -2.263 -3.068 1.00 96.31 71 LYS A O 1
ATOM 539 N N . LEU A 1 72 ? 16.483 -2.456 -3.347 1.00 93.19 72 LEU A N 1
ATOM 540 C CA . LEU A 1 72 ? 16.530 -3.618 -4.238 1.00 93.19 72 LEU A CA 1
ATOM 541 C C . LEU A 1 72 ? 16.687 -3.247 -5.723 1.00 93.19 72 LEU A C 1
ATOM 543 O O . LEU A 1 72 ? 16.659 -4.146 -6.562 1.00 93.19 72 LEU A O 1
ATOM 547 N N . ALA A 1 73 ? 16.810 -1.953 -6.056 1.00 92.62 73 ALA A N 1
ATOM 548 C CA . ALA A 1 73 ? 16.807 -1.441 -7.431 1.00 92.62 73 ALA A CA 1
ATOM 549 C C . ALA A 1 73 ? 15.645 -2.010 -8.273 1.00 92.62 73 ALA A C 1
ATOM 551 O O . ALA A 1 73 ? 15.793 -2.347 -9.450 1.00 92.62 73 ALA A O 1
ATOM 552 N N . ARG A 1 74 ? 14.474 -2.165 -7.643 1.00 90.00 74 ARG A N 1
ATOM 553 C CA . ARG A 1 74 ? 13.339 -2.871 -8.233 1.00 90.00 74 ARG A CA 1
ATOM 554 C C . ARG A 1 74 ? 12.548 -1.954 -9.169 1.00 90.00 74 ARG A C 1
ATOM 556 O O . ARG A 1 74 ? 12.008 -0.936 -8.743 1.00 90.00 74 ARG A O 1
ATOM 563 N N . GLY A 1 75 ? 12.424 -2.362 -10.433 1.00 87.19 75 GLY A N 1
ATOM 564 C CA . GLY A 1 75 ? 11.492 -1.764 -11.393 1.00 87.19 75 GLY A CA 1
ATOM 565 C C . GLY A 1 75 ? 10.030 -2.140 -11.116 1.00 87.19 75 GLY A C 1
ATOM 566 O O . GLY A 1 75 ? 9.744 -3.098 -10.399 1.00 87.19 75 GLY A O 1
ATOM 567 N N . GLY A 1 76 ? 9.088 -1.383 -11.686 1.00 90.12 76 GLY A N 1
ATOM 568 C CA . GLY A 1 76 ? 7.655 -1.696 -11.591 1.00 90.12 76 GLY A CA 1
ATOM 569 C C . GLY A 1 76 ? 7.052 -1.479 -10.198 1.00 90.12 76 GLY A C 1
ATOM 570 O O . GLY A 1 76 ? 6.224 -2.273 -9.761 1.00 90.12 76 GLY A O 1
ATOM 571 N N . ILE A 1 77 ? 7.470 -0.436 -9.479 1.00 94.88 77 ILE A N 1
ATOM 572 C CA . ILE A 1 77 ? 6.922 -0.088 -8.159 1.00 94.88 77 ILE A CA 1
ATOM 573 C C . ILE A 1 77 ? 5.422 0.203 -8.283 1.00 94.88 77 ILE A C 1
ATOM 575 O O . ILE A 1 77 ? 4.997 0.976 -9.144 1.00 94.88 77 ILE A O 1
ATOM 579 N N . LEU A 1 78 ? 4.614 -0.410 -7.417 1.00 96.38 78 LEU A N 1
ATOM 580 C CA . LEU A 1 78 ? 3.179 -0.150 -7.408 1.00 96.38 78 LEU A CA 1
ATOM 581 C C . LEU A 1 78 ? 2.899 1.280 -6.958 1.00 96.38 78 LEU A C 1
ATOM 583 O O . LEU A 1 78 ? 3.512 1.771 -6.015 1.00 96.38 78 LEU A O 1
ATOM 587 N N . THR A 1 79 ? 1.898 1.913 -7.571 1.00 97.12 79 THR A N 1
ATOM 588 C CA . THR A 1 79 ? 1.324 3.143 -7.019 1.00 97.12 79 THR A CA 1
ATOM 589 C C . THR A 1 79 ? 0.752 2.875 -5.631 1.00 97.12 79 THR A C 1
ATOM 591 O O . THR A 1 79 ? 0.407 1.739 -5.294 1.00 97.12 79 THR A O 1
ATOM 594 N N . SER A 1 80 ? 0.556 3.934 -4.848 1.00 95.56 80 SER A N 1
ATOM 595 C CA . SER A 1 80 ? -0.087 3.842 -3.537 1.00 95.56 80 SE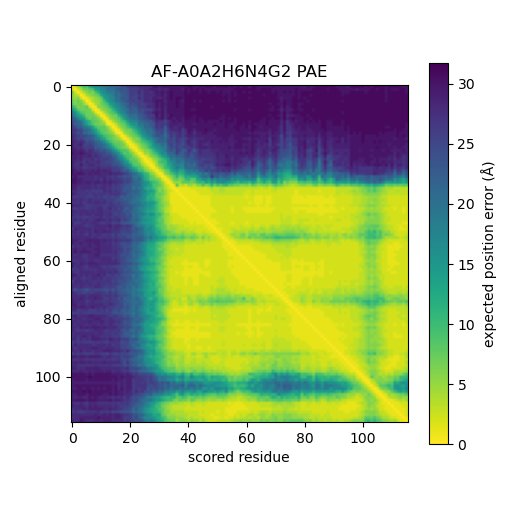R A CA 1
ATOM 596 C C . SER A 1 80 ? -1.405 3.059 -3.623 1.00 95.56 80 SER A C 1
ATOM 598 O O . SER A 1 80 ? -1.617 2.109 -2.875 1.00 95.56 80 SER A O 1
ATOM 600 N N . THR A 1 81 ? -2.251 3.354 -4.612 1.00 97.00 81 THR A N 1
ATOM 601 C CA . THR A 1 81 ? -3.494 2.613 -4.871 1.00 97.00 81 THR A CA 1
ATOM 602 C C . THR A 1 81 ? -3.267 1.117 -5.111 1.00 97.00 81 THR A C 1
ATOM 604 O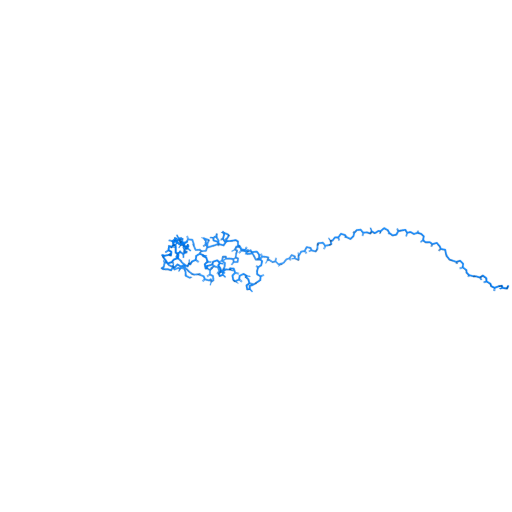 O . THR A 1 81 ? -3.976 0.304 -4.515 1.00 97.00 81 THR A O 1
ATOM 607 N N . GLY A 1 82 ? -2.290 0.741 -5.943 1.00 97.12 82 GLY A N 1
ATOM 608 C CA . GLY A 1 82 ? -1.950 -0.663 -6.206 1.00 97.12 82 GLY A CA 1
ATOM 609 C C . GLY A 1 82 ? -1.439 -1.388 -4.959 1.00 97.12 82 GLY A C 1
ATOM 610 O O . GLY A 1 82 ? -1.897 -2.486 -4.642 1.00 97.12 82 GLY A O 1
ATOM 611 N N . PHE A 1 83 ? -0.574 -0.735 -4.186 1.00 97.62 83 PHE A N 1
ATOM 612 C CA . PHE A 1 83 ? -0.061 -1.265 -2.926 1.00 97.62 83 PHE A CA 1
ATOM 613 C C . PHE A 1 83 ? -1.188 -1.546 -1.915 1.00 97.62 83 PHE A C 1
ATOM 615 O O . PHE A 1 83 ? -1.263 -2.638 -1.353 1.00 97.62 83 PHE A O 1
ATOM 622 N N . TYR A 1 84 ? -2.145 -0.628 -1.741 1.00 95.88 84 TYR A N 1
ATOM 623 C CA . TYR A 1 84 ? -3.263 -0.859 -0.811 1.00 95.88 84 TYR A CA 1
ATOM 624 C C . TYR A 1 84 ? -4.283 -1.895 -1.301 1.00 95.88 84 TYR A C 1
ATOM 626 O O . TYR A 1 84 ? -5.031 -2.439 -0.485 1.00 95.88 84 TYR A O 1
ATOM 634 N N . LYS A 1 85 ? -4.329 -2.212 -2.604 1.00 96.75 85 LYS A N 1
ATOM 635 C CA . LYS A 1 85 ? -5.062 -3.402 -3.076 1.00 96.75 85 LYS A CA 1
ATOM 636 C C . LYS A 1 85 ? -4.406 -4.684 -2.555 1.00 96.75 85 LYS A C 1
ATOM 638 O O . LYS A 1 85 ? -5.118 -5.573 -2.090 1.00 96.75 85 LYS A O 1
ATOM 643 N N . CYS A 1 86 ? -3.074 -4.749 -2.572 1.00 97.38 86 CYS A N 1
ATOM 644 C CA . CYS A 1 86 ? -2.325 -5.866 -1.994 1.00 97.38 86 CYS A CA 1
ATOM 645 C C . CYS A 1 86 ? -2.568 -5.956 -0.479 1.00 97.38 86 CYS A C 1
ATOM 647 O O . CYS A 1 86 ? -2.888 -7.030 0.020 1.00 97.38 86 CYS A O 1
ATOM 649 N N . LEU A 1 87 ? -2.556 -4.821 0.234 1.00 96.88 87 LEU A N 1
ATOM 650 C CA . LEU A 1 87 ? -2.882 -4.764 1.667 1.00 96.88 87 LEU A CA 1
ATOM 651 C C . LEU A 1 87 ? -4.255 -5.373 1.987 1.00 96.88 87 LEU A C 1
ATOM 653 O O . LEU A 1 87 ? -4.357 -6.209 2.878 1.00 96.88 87 LEU A O 1
ATOM 657 N N . ARG A 1 88 ? -5.301 -5.006 1.232 1.00 95.81 88 ARG A N 1
ATOM 658 C CA . ARG A 1 88 ? -6.651 -5.593 1.376 1.00 95.81 88 ARG A CA 1
ATOM 659 C C . ARG A 1 88 ? -6.694 -7.095 1.109 1.00 95.81 88 ARG A C 1
ATOM 661 O O . ARG A 1 88 ? -7.539 -7.773 1.677 1.00 95.81 88 ARG A O 1
ATOM 668 N N . THR A 1 89 ? -5.808 -7.593 0.256 1.00 96.25 89 THR A N 1
ATOM 669 C CA . THR A 1 89 ? -5.728 -9.022 -0.070 1.00 96.25 89 THR A CA 1
ATOM 670 C C . THR A 1 89 ? -5.054 -9.807 1.052 1.00 96.25 89 THR A C 1
ATOM 672 O O . THR A 1 89 ? -5.504 -10.896 1.389 1.00 96.25 89 THR A O 1
ATOM 675 N N . ILE A 1 90 ? -3.994 -9.250 1.643 1.00 96.75 90 ILE A N 1
ATOM 676 C CA . ILE A 1 90 ? -3.207 -9.919 2.683 1.00 96.75 90 ILE A CA 1
ATOM 677 C C . ILE A 1 90 ? -3.844 -9.805 4.070 1.00 96.75 90 ILE A C 1
ATOM 679 O O . ILE A 1 90 ? -3.884 -10.783 4.810 1.00 96.75 90 ILE A O 1
ATOM 683 N N . PHE A 1 91 ? -4.386 -8.637 4.408 1.00 95.50 91 PHE A N 1
ATOM 684 C CA . PHE A 1 91 ? -5.004 -8.372 5.705 1.00 95.50 91 PHE A CA 1
ATOM 685 C C . PHE A 1 91 ? -6.482 -8.007 5.522 1.00 95.50 91 PHE A C 1
ATOM 687 O O . PHE A 1 91 ? -6.846 -6.850 5.702 1.00 95.50 91 PHE A O 1
ATOM 694 N N . PRO A 1 92 ? -7.375 -8.938 5.150 1.00 93.44 92 PRO A N 1
ATOM 695 C CA . PRO A 1 92 ? -8.774 -8.615 4.839 1.00 93.44 92 PRO A CA 1
ATOM 696 C C . PRO A 1 92 ? -9.557 -8.016 6.020 1.00 93.44 92 PRO A C 1
ATOM 698 O O . PRO A 1 92 ? -10.548 -7.322 5.811 1.00 93.44 92 PRO A O 1
ATOM 701 N N . ASN A 1 93 ? -9.102 -8.245 7.254 1.00 92.88 93 ASN A N 1
ATOM 702 C CA . ASN A 1 93 ? -9.736 -7.763 8.481 1.00 92.88 93 ASN A CA 1
ATOM 703 C C . ASN A 1 93 ? -9.206 -6.401 8.967 1.00 92.88 93 ASN A C 1
ATOM 705 O O . ASN A 1 93 ? -9.636 -5.935 10.022 1.00 92.88 93 ASN A O 1
ATOM 709 N N . HIS A 1 94 ? -8.281 -5.761 8.242 1.00 95.06 94 HIS A N 1
ATOM 710 C CA . HIS A 1 94 ? -7.806 -4.434 8.631 1.00 95.06 94 HIS A CA 1
ATOM 711 C C . HIS A 1 94 ? -8.912 -3.382 8.486 1.00 95.06 94 HIS A C 1
ATOM 713 O O . HIS A 1 94 ? -9.831 -3.503 7.675 1.00 95.06 94 HIS A O 1
ATOM 719 N N . SER A 1 95 ? -8.789 -2.298 9.241 1.00 94.75 95 SER A N 1
ATOM 720 C CA . SER A 1 95 ? -9.640 -1.113 9.105 1.00 94.75 95 SER A CA 1
ATOM 721 C C . SER A 1 95 ? -8.782 0.130 8.932 1.00 94.75 95 SER A C 1
ATOM 723 O O . SER A 1 95 ? -7.605 0.127 9.274 1.00 94.75 95 SER A O 1
ATOM 725 N N . VAL A 1 96 ? -9.346 1.212 8.398 1.00 94.19 96 VAL A N 1
ATOM 726 C CA . VAL A 1 96 ? -8.649 2.501 8.330 1.00 94.19 96 VAL A CA 1
ATOM 727 C C . VAL A 1 96 ? -9.301 3.493 9.278 1.00 94.19 96 VAL A C 1
ATOM 729 O O . VAL A 1 96 ? -10.514 3.688 9.248 1.00 94.19 96 VAL A O 1
ATOM 732 N N . LYS A 1 97 ? -8.495 4.129 10.124 1.00 93.81 97 LYS A N 1
ATOM 733 C CA . LYS A 1 97 ? -8.933 5.171 11.048 1.00 93.81 97 LYS A CA 1
ATOM 734 C C . LYS A 1 97 ? -8.287 6.486 10.650 1.00 93.81 97 LYS A C 1
ATOM 736 O O . LYS A 1 97 ? -7.075 6.559 10.467 1.00 93.81 97 LYS A O 1
ATOM 741 N N . LYS A 1 98 ? -9.098 7.533 10.527 1.00 92.50 98 LYS A N 1
ATOM 742 C CA . LYS A 1 98 ? -8.597 8.900 10.419 1.00 92.50 98 LYS A CA 1
ATOM 743 C C . LYS A 1 98 ? -8.250 9.374 11.831 1.00 92.50 98 LYS A C 1
ATOM 745 O O . LYS A 1 98 ? -9.106 9.350 12.711 1.00 92.50 98 LYS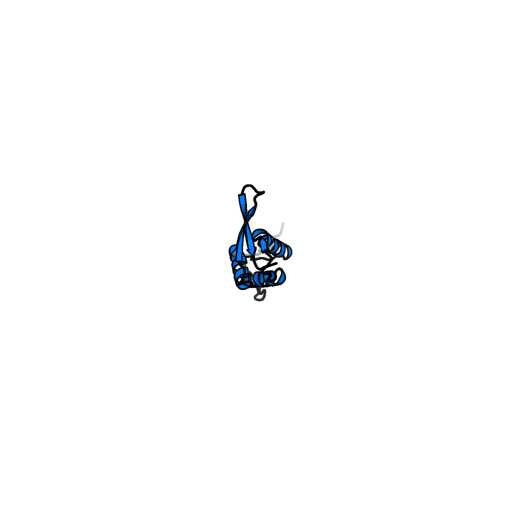 A O 1
ATOM 750 N N . VAL A 1 99 ? -6.993 9.724 12.048 1.00 88.88 99 VAL A N 1
ATOM 751 C CA . VAL A 1 99 ? -6.468 10.233 13.313 1.00 88.88 99 VAL A CA 1
ATOM 752 C C . VAL A 1 99 ? -6.151 11.704 13.096 1.00 88.88 99 VAL A C 1
ATOM 754 O O . VAL A 1 99 ? -5.393 12.040 12.191 1.00 88.88 99 VAL A O 1
ATOM 757 N N . GLU A 1 100 ? -6.775 12.580 13.872 1.00 85.50 100 GLU A N 1
ATOM 758 C CA . GLU A 1 100 ? -6.453 14.006 13.867 1.00 85.50 100 GLU A CA 1
ATOM 759 C C . GLU A 1 100 ? -5.267 14.260 14.784 1.00 85.50 100 GLU A C 1
ATOM 761 O O . GLU A 1 100 ? -5.285 13.878 15.956 1.00 85.50 100 GLU A O 1
ATOM 766 N N . ASP A 1 101 ? -4.241 14.909 14.247 1.00 75.62 101 ASP A N 1
ATOM 767 C CA . ASP A 1 101 ? -3.097 15.323 15.035 1.00 75.62 101 ASP A CA 1
ATOM 768 C C . ASP A 1 101 ? -3.384 16.719 15.596 1.00 75.62 101 ASP A C 1
ATOM 770 O O . ASP A 1 101 ? -3.290 17.738 14.904 1.00 75.62 101 ASP A O 1
ATOM 774 N N . ALA A 1 102 ? -3.803 16.766 16.864 1.00 69.94 102 ALA A N 1
ATOM 775 C CA . ALA A 1 102 ? -4.168 18.013 17.541 1.00 69.94 102 ALA A CA 1
ATOM 776 C C . ALA A 1 102 ? -2.999 19.015 17.610 1.00 69.94 102 ALA A C 1
ATOM 778 O O . ALA A 1 102 ? -3.221 20.215 17.758 1.00 69.94 102 ALA A O 1
ATOM 779 N N . ASN A 1 103 ? -1.761 18.531 17.473 1.00 71.38 103 ASN A N 1
ATOM 780 C CA . ASN A 1 103 ? -0.554 19.345 17.490 1.00 71.38 103 ASN A CA 1
ATOM 781 C C . ASN A 1 103 ? -0.171 19.872 16.090 1.00 71.38 103 ASN A C 1
ATOM 783 O O . ASN A 1 103 ? 0.537 20.871 15.982 1.00 71.38 103 ASN A O 1
ATOM 787 N N . ASN A 1 104 ? -0.656 19.252 15.006 1.00 66.44 104 ASN A N 1
ATOM 788 C CA . ASN A 1 104 ? -0.300 19.601 13.626 1.00 66.44 104 ASN A CA 1
ATOM 789 C C . ASN A 1 104 ? -1.401 20.395 12.898 1.00 66.44 104 ASN A C 1
ATOM 791 O O . ASN A 1 104 ? -1.829 20.018 11.811 1.00 66.44 104 ASN A O 1
ATOM 795 N N . ASN A 1 105 ? -1.886 21.499 13.480 1.00 71.31 105 ASN A N 1
ATOM 796 C CA . ASN A 1 105 ? -2.829 22.422 12.817 1.00 71.31 105 ASN A CA 1
ATOM 797 C C . ASN A 1 105 ? -4.087 21.725 12.226 1.00 71.31 105 ASN A C 1
ATOM 799 O O . ASN A 1 105 ? -4.585 22.106 11.167 1.00 71.31 105 ASN A O 1
ATOM 803 N N . GLY A 1 106 ? -4.581 20.662 12.871 1.00 72.81 106 GLY A N 1
ATOM 804 C CA . GLY A 1 106 ? -5.732 19.893 12.379 1.00 72.81 106 GLY A CA 1
ATOM 805 C C . GLY A 1 106 ? -5.437 19.007 11.162 1.00 72.81 106 GLY A C 1
ATOM 806 O O . GLY A 1 106 ? -6.367 18.563 10.484 1.00 72.81 106 GLY A O 1
ATOM 807 N N . GLN A 1 107 ? -4.164 18.735 10.851 1.00 81.06 107 GLN A N 1
ATOM 808 C CA . GLN A 1 107 ? -3.820 17.736 9.850 1.00 81.06 107 GLN A CA 1
ATOM 809 C C . GLN A 1 107 ? -4.237 16.356 10.360 1.00 81.06 107 GLN A C 1
ATOM 811 O O . GLN A 1 107 ? -3.893 15.931 11.461 1.00 81.06 107 GLN A O 1
ATOM 816 N N . ALA A 1 108 ? -5.008 15.655 9.539 1.00 85.62 108 ALA A N 1
ATOM 817 C CA . ALA A 1 108 ? -5.460 14.318 9.851 1.00 85.62 108 ALA A CA 1
ATOM 818 C C . ALA A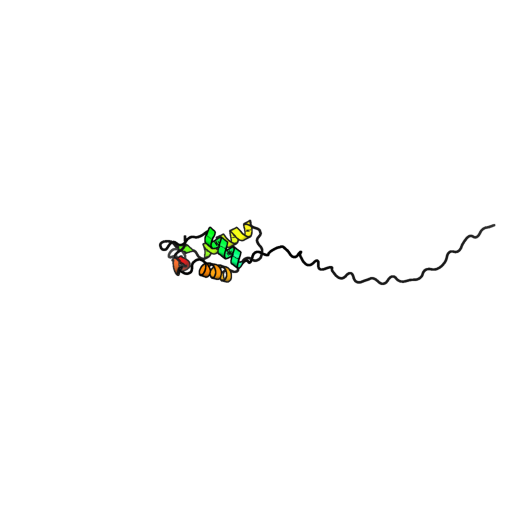 1 108 ? -4.695 13.286 9.026 1.00 85.62 108 ALA A C 1
ATOM 820 O O . ALA A 1 108 ? -4.651 13.367 7.795 1.00 85.62 108 ALA A O 1
ATOM 821 N N . HIS A 1 109 ? -4.164 12.280 9.706 1.00 90.00 109 HIS A N 1
ATOM 822 C CA . HIS A 1 109 ? -3.464 11.157 9.107 1.00 90.00 109 HIS A CA 1
ATOM 823 C C . HIS A 1 109 ? -4.362 9.923 9.063 1.00 90.00 109 HIS A C 1
ATOM 825 O O . HIS A 1 109 ? -5.309 9.774 9.832 1.00 90.00 109 HIS A O 1
ATOM 831 N N . ILE A 1 110 ? -4.084 9.023 8.125 1.00 94.50 110 ILE A N 1
ATOM 832 C CA . ILE A 1 110 ? -4.817 7.763 8.001 1.00 94.50 110 ILE A CA 1
ATOM 833 C C . ILE A 1 110 ? -3.950 6.666 8.602 1.00 94.50 110 ILE A C 1
ATOM 835 O O . ILE A 1 110 ? -2.820 6.471 8.163 1.00 94.50 110 ILE A O 1
ATOM 839 N N . HIS A 1 111 ? -4.488 5.942 9.574 1.00 95.31 111 HIS A N 1
ATOM 840 C CA . HIS A 1 111 ? -3.867 4.771 10.178 1.00 95.31 111 HIS A CA 1
ATOM 841 C C . HIS A 1 111 ? -4.578 3.504 9.710 1.00 95.31 111 HIS A C 1
ATOM 843 O O . HIS A 1 111 ? -5.804 3.475 9.604 1.00 95.31 111 HIS A O 1
ATOM 849 N N . VAL A 1 112 ? -3.807 2.460 9.439 1.00 96.00 112 VAL A N 1
ATOM 850 C CA . VAL A 1 112 ? -4.276 1.098 9.194 1.00 96.00 112 VAL A CA 1
ATOM 851 C C . VAL A 1 112 ? -4.296 0.381 10.542 1.00 96.00 112 VAL A C 1
ATOM 853 O O . VAL A 1 112 ? -3.252 0.191 11.153 1.00 96.00 112 VAL A O 1
ATOM 856 N N . VAL A 1 113 ? -5.483 0.034 11.024 1.00 96.00 113 VAL A N 1
ATOM 857 C CA . VAL A 1 113 ? -5.736 -0.677 12.284 1.00 96.00 113 VAL A CA 1
ATOM 858 C C . VAL A 1 113 ? -5.820 -2.174 12.013 1.00 96.00 113 VAL A C 1
ATOM 860 O O . VAL A 1 113 ? -6.362 -2.578 10.979 1.00 96.00 113 VAL A O 1
ATOM 863 N N . GLY A 1 114 ? -5.337 -2.987 12.950 1.00 92.69 114 GLY A N 1
ATOM 864 C CA . GLY A 1 114 ? -5.333 -4.444 12.810 1.00 92.69 114 GLY A CA 1
ATOM 865 C C . GLY A 1 114 ? -4.006 -4.999 12.296 1.00 92.69 114 GLY A C 1
ATOM 866 O O . GLY A 1 114 ? -3.947 -6.176 11.945 1.00 92.69 114 GLY A O 1
ATOM 867 N N . VAL A 1 115 ? -2.962 -4.167 12.230 1.00 93.44 115 VAL A N 1
ATOM 868 C CA . VAL A 1 115 ? -1.617 -4.526 11.762 1.00 93.44 115 VAL A CA 1
ATOM 869 C C . VAL A 1 115 ? -0.549 -3.898 12.661 1.00 93.44 115 VAL A C 1
ATOM 871 O O . VAL A 1 115 ? -0.755 -2.789 13.167 1.00 93.44 115 VAL A O 1
ATOM 874 N N . LYS A 1 116 ? 0.577 -4.594 12.851 1.00 91.25 116 LYS A N 1
ATOM 875 C CA . LYS A 1 116 ? 1.800 -4.074 13.485 1.00 91.25 116 LYS A CA 1
ATOM 876 C C . LYS A 1 116 ? 3.034 -4.429 12.682 1.00 91.25 116 LYS A C 1
ATOM 878 O O . LYS A 1 116 ? 2.986 -5.485 12.012 1.00 91.25 116 LYS A O 1
#

pLDDT: mean 80.72, std 19.83, range [38.69, 98.06]

InterPro domains:
  IPR003150 DNA-binding RFX-type winged-helix domain [PF02257] (38-116)
  IPR003150 DNA-binding RFX-type winged-helix domain [PS51526] (40-116)
  IPR036388 Winged helix-like DNA-binding domain superfamily [G3DSA:1.10.10.10] (40-116)
  IPR036390 Winged helix DNA-binding domain superfamily [SSF46785] (41-115)
  IPR052406 Chromatin Remodeling Complex Component [PTHR22970] (4-116)

Organism: NCBI:txid3147026

Nearest PDB structures (foldseek):
  2dpd-assembly1_B  TM=6.048E-01  e=6.187E-02  Bacillus subtilis
  2efw-assembly2_F  TM=6.348E-01  e=3.171E-01  Bacillus subtilis
  3f8f-assembly1_B  TM=4.733E-01  e=3.385E-01  Lactococcus cremoris subsp. cremoris MG1363
  5x11-assembly3_D  TM=5.079E-01  e=3.858E-01  Bacillus spizizenii str. W23
  8yrf-assembly1_B  TM=4.959E-01  e=8.454E-01  Lactococcus cremoris subsp. cremoris MG1363

Sequence (116 aa):
PQAVEQVSSQGHAPATPAPRAPQHVAPPPGIVEIDSEKFACQWLNAHFEVNSDCSVSRAEMYSEYLSTCSKLARGGILTSTGFYKCLRTIFPNHSVKKVEDANNNGQAHIHVVGVK

Foldseek 3Di:
DDDDDDDDDDDDDDDDDDDPDPPPPDPDPDPPLPPQLNVLLVVCVVPKDFDQVDKDFLVVVVVVVVVVCVVVVRPDHDDSVSSVVSVCVNCVPKDKDWAFDPVPPRDTTIIIGRMD

Mean predicted aligned error: 13.71 Å